Protein AF-A0A7C6SWD4-F1 (afdb_monomer)

Secondary structure (DSSP, 8-state):
-------TT--HHHHHHHHHHHHHHHS-S-EEE-S---HHHHHHHHHHHGGGEEE----HHHHHHHHHHTS---------

Foldseek 3Di:
DDDDDPPPDPDVVVVVVVVVVVCLVVDDQAAEDEQDDDDPVLVVCCVSNPPRYDYDPDDPVNVVVVCVVPDPPPPPPPDD

Radius of gyration: 23.49 Å; Cα contacts (8 Å, |Δi|>4): 34; chains: 1; bounding box: 47×30×83 Å

Mean predicted aligned error: 12.77 Å

Solvent-accessible surface area (backbone atoms only — not comparable to full-atom values): 5263 Å² total; per-residue (Å²): 134,83,81,77,81,80,76,89,70,87,45,72,68,61,55,53,53,49,51,52,50,50,50,63,66,76,39,80,82,66,44,73,48,65,80,79,87,64,66,66,65,50,54,50,51,37,68,75,54,39,93,30,52,43,76,56,94,72,50,75,69,33,52,56,50,52,56,57,74,68,44,75,80,80,70,79,80,79,86,128

Structure (mmCIF, N/CA/C/O backbone):
data_AF-A0A7C6SWD4-F1
#
_entry.id   AF-A0A7C6SWD4-F1
#
loop_
_atom_site.group_PDB
_atom_site.id
_atom_site.type_symbol
_atom_site.label_atom_id
_atom_site.label_alt_id
_atom_site.label_comp_id
_atom_site.label_asym_id
_atom_site.label_entity_id
_atom_site.label_seq_id
_atom_site.pdbx_PDB_ins_code
_atom_site.Cartn_x
_atom_site.Cartn_y
_atom_site.Cartn_z
_atom_site.occupancy
_atom_site.B_iso_or_equiv
_atom_site.auth_seq_id
_atom_site.auth_comp_id
_atom_site.auth_asym_id
_atom_site.auth_atom_id
_atom_site.pdbx_PDB_model_num
ATOM 1 N N . LEU A 1 1 ? -35.492 6.590 39.51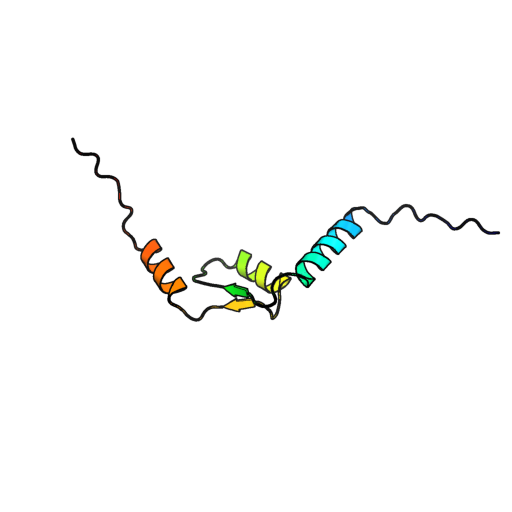7 1.00 47.09 1 LEU A N 1
ATOM 2 C CA . LEU A 1 1 ? -34.827 5.886 38.406 1.00 47.09 1 LEU A CA 1
ATOM 3 C C . LEU A 1 1 ? -34.127 6.962 37.605 1.00 47.09 1 LEU A C 1
ATOM 5 O O . LEU A 1 1 ? -34.795 7.812 37.031 1.00 47.09 1 LEU A O 1
ATOM 9 N N . GLU A 1 2 ? -32.820 7.036 37.805 1.00 46.19 2 GLU A N 1
ATOM 10 C CA . GLU A 1 2 ? -31.950 8.149 37.437 1.00 46.19 2 GLU A CA 1
ATOM 11 C C . GLU A 1 2 ? -31.980 8.410 35.928 1.00 46.19 2 GLU A C 1
ATOM 13 O O . GLU A 1 2 ? -31.899 7.484 35.122 1.00 46.19 2 GLU A O 1
ATOM 18 N N . GLY A 1 3 ? -32.141 9.681 35.556 1.00 55.66 3 GLY A N 1
ATOM 19 C CA . GLY A 1 3 ? -32.007 10.121 34.176 1.00 55.66 3 GLY A CA 1
ATOM 20 C C . GLY A 1 3 ? -30.558 9.947 33.745 1.00 55.66 3 GLY A C 1
ATOM 21 O O . GLY A 1 3 ? -29.675 10.616 34.271 1.00 55.66 3 GLY A O 1
ATOM 22 N N . MET A 1 4 ? -30.328 9.031 32.811 1.00 60.94 4 MET A N 1
ATOM 23 C CA . MET A 1 4 ? -29.062 8.906 32.097 1.00 60.94 4 MET A CA 1
ATOM 24 C C . MET A 1 4 ? -28.737 10.245 31.408 1.00 60.94 4 MET A C 1
ATOM 26 O O . MET A 1 4 ? -29.554 10.718 30.610 1.00 60.94 4 MET A O 1
ATOM 30 N N . PRO A 1 5 ? -27.598 10.891 31.708 1.00 56.41 5 PRO A N 1
ATOM 31 C CA . PRO A 1 5 ? -27.169 12.064 30.962 1.00 56.41 5 PRO A CA 1
ATOM 32 C C . PRO A 1 5 ? -26.890 11.645 29.516 1.00 56.41 5 PRO A C 1
ATOM 34 O O . PRO A 1 5 ? -26.041 10.794 29.255 1.00 56.41 5 PRO A O 1
ATOM 37 N N . LEU A 1 6 ? -27.642 12.206 28.570 1.00 59.44 6 LEU A N 1
ATOM 38 C CA . LEU A 1 6 ? -27.251 12.197 27.165 1.00 59.44 6 LEU A CA 1
ATOM 39 C C . LEU A 1 6 ? -26.087 13.179 27.054 1.00 59.44 6 LEU A C 1
ATOM 41 O O . LEU A 1 6 ? -26.321 14.384 27.036 1.00 59.44 6 LEU A O 1
ATOM 45 N N . GLU A 1 7 ? -24.857 12.667 27.063 1.00 60.81 7 GLU A N 1
ATOM 46 C CA . GLU A 1 7 ? -23.635 13.447 26.851 1.00 60.81 7 GLU A CA 1
ATOM 47 C C . GLU A 1 7 ? -23.725 14.149 25.479 1.00 60.81 7 GLU A C 1
ATOM 49 O O . GLU A 1 7 ? -23.649 13.482 24.441 1.00 60.81 7 GLU A O 1
ATOM 54 N N . PRO A 1 8 ? -23.917 15.480 25.418 1.00 57.06 8 PRO A N 1
ATOM 55 C CA . PRO A 1 8 ? -23.946 16.202 24.160 1.00 57.06 8 PRO A CA 1
ATOM 56 C C . PRO A 1 8 ? -22.500 16.542 23.803 1.00 57.06 8 PRO A C 1
ATOM 58 O O . PRO A 1 8 ? -21.956 17.534 24.285 1.00 57.06 8 PRO A O 1
ATOM 61 N N . GLY A 1 9 ? -21.848 15.694 23.005 1.00 53.75 9 GLY A N 1
ATOM 62 C CA . GLY A 1 9 ? -20.454 15.963 22.649 1.00 53.75 9 GLY A CA 1
ATOM 63 C C . GLY A 1 9 ? -19.658 14.887 21.921 1.00 53.75 9 GLY A C 1
ATOM 64 O O . GLY A 1 9 ? -18.467 15.109 21.733 1.00 53.75 9 GLY A O 1
ATOM 65 N N . GLN A 1 10 ? -20.246 13.766 21.484 1.00 55.56 10 GLN A N 1
ATOM 66 C CA . GLN A 1 10 ? -19.598 12.971 20.431 1.00 55.56 10 GLN A CA 1
ATOM 67 C C . GLN A 1 10 ? -19.742 13.763 19.137 1.00 55.56 10 GLN A C 1
ATOM 69 O O . GLN A 1 10 ? -20.789 13.780 18.497 1.00 55.56 10 GLN A O 1
ATOM 74 N N . SER A 1 11 ? -18.726 14.577 18.890 1.00 60.94 11 SER A N 1
ATOM 75 C CA . SER A 1 11 ? -18.679 15.527 17.797 1.00 60.94 11 SER A CA 1
ATOM 76 C C . SER A 1 11 ? -18.711 14.768 16.472 1.00 60.94 11 SER A C 1
ATOM 78 O O . SER A 1 11 ? -18.120 13.697 16.371 1.00 60.94 11 SER A O 1
ATOM 80 N N . ASP A 1 12 ? -19.373 15.300 15.441 1.00 58.97 12 ASP A N 1
ATOM 81 C CA . ASP A 1 12 ? -19.375 14.690 14.095 1.00 58.97 12 ASP A CA 1
ATOM 82 C C . ASP A 1 12 ? -17.954 14.346 13.598 1.00 58.97 12 ASP A C 1
ATOM 84 O O . ASP A 1 12 ? -17.764 13.368 12.876 1.00 58.97 12 ASP A O 1
ATOM 88 N N . VAL A 1 13 ? -16.950 15.090 14.075 1.00 62.28 13 VAL A N 1
ATOM 89 C CA . VAL A 1 13 ? -15.518 14.865 13.835 1.00 62.28 13 VAL A CA 1
ATOM 90 C C . VAL A 1 13 ? -15.070 13.457 14.257 1.00 62.28 13 VAL A C 1
ATOM 92 O O . VAL A 1 13 ? -14.343 12.799 13.516 1.00 62.28 13 VAL A O 1
ATOM 95 N N . ASP A 1 14 ? -15.553 12.940 15.391 1.00 79.94 14 ASP A N 1
ATOM 96 C CA . ASP A 1 14 ? -15.213 11.589 15.855 1.00 79.94 14 ASP A CA 1
ATOM 97 C C . ASP A 1 14 ? -15.804 10.506 14.935 1.00 79.94 14 ASP A C 1
ATOM 99 O O . ASP A 1 14 ? -15.200 9.452 14.718 1.00 79.94 14 ASP A O 1
ATOM 103 N N . HIS A 1 15 ? -16.983 10.752 14.356 1.00 84.31 15 HIS A N 1
ATOM 104 C CA . HIS A 1 15 ? -17.625 9.811 13.438 1.00 84.31 15 HIS A CA 1
ATOM 105 C C . HIS A 1 15 ? -16.930 9.765 12.076 1.00 84.31 15 HIS A C 1
ATOM 107 O O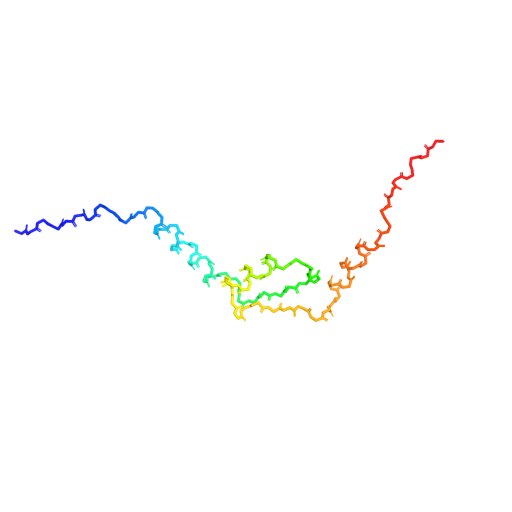 . HIS A 1 15 ? -16.738 8.677 11.528 1.00 84.31 15 HIS A O 1
ATOM 113 N N . GLU A 1 16 ? -16.521 10.912 11.538 1.00 88.50 16 GLU A N 1
ATOM 114 C CA . GLU A 1 16 ? -15.776 10.982 10.279 1.00 88.50 16 GLU A CA 1
ATOM 115 C C . GLU A 1 16 ? -14.424 10.263 10.386 1.00 88.50 16 GLU A C 1
ATOM 117 O O . GLU A 1 16 ? -14.090 9.449 9.520 1.00 88.50 16 GLU A O 1
ATOM 122 N N . ASP A 1 17 ? -13.692 10.457 11.485 1.00 88.81 17 ASP A N 1
ATOM 123 C CA . ASP A 1 17 ? -12.407 9.791 11.721 1.00 88.81 17 ASP A CA 1
ATOM 124 C C . ASP A 1 17 ? -12.553 8.271 11.890 1.00 88.81 17 ASP A C 1
ATOM 126 O O . ASP A 1 17 ? -11.729 7.494 11.386 1.00 88.81 17 ASP A O 1
ATOM 130 N N . LEU A 1 18 ? -13.629 7.813 12.539 1.00 90.00 18 LEU A N 1
ATOM 131 C CA . LEU A 1 18 ? -13.964 6.390 12.624 1.00 90.00 18 LEU A CA 1
ATOM 132 C C . LEU A 1 18 ? -14.289 5.799 11.248 1.00 90.00 18 LEU A C 1
ATOM 134 O O . LEU A 1 18 ? -13.834 4.696 10.933 1.00 90.00 18 LEU A O 1
ATOM 138 N N . LEU A 1 19 ? -15.034 6.523 10.410 1.00 92.31 19 LEU A N 1
ATOM 139 C CA . LEU A 1 19 ? -15.336 6.101 9.042 1.00 92.31 19 LEU A CA 1
ATOM 140 C C . LEU A 1 19 ? -14.064 6.023 8.193 1.00 92.31 19 LEU A C 1
ATOM 142 O O . LEU A 1 19 ? -13.842 5.018 7.515 1.00 92.31 19 LEU A O 1
ATOM 146 N N . ILE A 1 20 ? -13.193 7.031 8.267 1.00 90.50 20 ILE A N 1
ATOM 147 C CA . ILE A 1 20 ? -11.895 7.036 7.578 1.00 90.50 20 ILE A CA 1
ATOM 148 C C . ILE A 1 20 ? -11.047 5.847 8.045 1.00 90.50 20 ILE A C 1
ATOM 150 O O . ILE A 1 20 ? -10.506 5.106 7.221 1.00 90.50 20 ILE A O 1
ATOM 154 N N . SER A 1 21 ? -10.987 5.603 9.354 1.00 91.06 21 SER A N 1
ATOM 155 C CA . SER A 1 21 ? -10.251 4.478 9.941 1.00 91.06 21 SER A CA 1
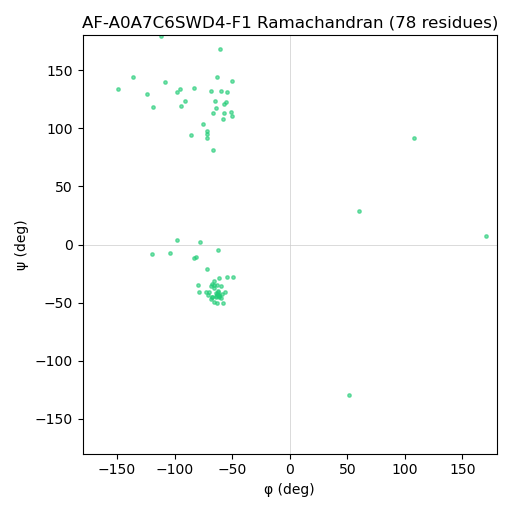ATOM 156 C C . SER A 1 21 ? -10.794 3.127 9.468 1.00 91.06 21 SER A C 1
ATOM 158 O O . SER A 1 21 ? -10.024 2.240 9.083 1.00 91.06 21 SER A O 1
ATOM 160 N N . ALA A 1 22 ? -12.120 2.973 9.420 1.00 92.56 22 ALA A N 1
ATOM 161 C CA . ALA A 1 22 ? -12.770 1.780 8.892 1.00 92.56 22 ALA A CA 1
ATOM 162 C C . ALA A 1 22 ? -12.430 1.573 7.409 1.00 92.56 22 ALA A C 1
ATOM 164 O O . ALA A 1 22 ? -12.047 0.469 7.019 1.00 92.56 22 ALA A O 1
ATOM 165 N N . LEU A 1 23 ? -12.474 2.633 6.595 1.00 93.56 23 LEU A N 1
ATOM 166 C CA . LEU A 1 23 ? -12.122 2.588 5.174 1.00 93.56 23 LEU A CA 1
ATOM 167 C C . LEU A 1 23 ? -10.654 2.211 4.951 1.00 93.56 23 LEU A C 1
ATOM 169 O O . LEU A 1 23 ? -10.374 1.372 4.095 1.00 93.56 23 LEU A O 1
ATOM 173 N N . ILE A 1 24 ? -9.717 2.759 5.731 1.00 91.81 24 ILE A N 1
ATOM 174 C CA . ILE A 1 24 ? -8.288 2.393 5.683 1.00 91.81 24 ILE A CA 1
ATOM 175 C C . ILE A 1 24 ? -8.078 0.923 6.078 1.00 91.81 24 ILE A C 1
ATOM 177 O O . ILE A 1 24 ? -7.204 0.246 5.516 1.00 91.81 24 ILE A O 1
ATOM 181 N N . THR A 1 25 ? -8.887 0.424 7.013 1.00 90.00 25 THR A N 1
ATOM 182 C CA . THR A 1 25 ? -8.839 -0.962 7.495 1.00 90.00 25 THR A CA 1
ATOM 183 C C . THR A 1 25 ? -9.349 -1.950 6.442 1.00 90.00 25 THR A C 1
ATOM 185 O O . THR A 1 25 ? -8.708 -2.975 6.215 1.00 90.00 25 THR A O 1
ATOM 188 N N . VAL A 1 26 ? -10.459 -1.646 5.752 1.00 91.94 26 VAL A N 1
ATOM 189 C CA . VAL A 1 26 ? -11.015 -2.514 4.685 1.00 91.94 26 VAL A CA 1
ATOM 190 C C . VAL A 1 26 ? -10.353 -2.314 3.314 1.00 91.94 26 VAL A C 1
ATOM 192 O O . VAL A 1 26 ? -10.559 -3.106 2.396 1.00 91.94 26 VAL A O 1
ATOM 195 N N . SER A 1 27 ? -9.555 -1.256 3.177 1.00 91.12 27 SER A N 1
ATOM 196 C CA . SER A 1 27 ? -8.760 -0.906 1.995 1.00 91.12 27 SER A CA 1
ATOM 197 C C . SER A 1 27 ? -7.726 -1.978 1.602 1.00 91.12 27 SER A C 1
ATOM 199 O O . SER A 1 27 ? -7.466 -2.909 2.369 1.00 91.12 27 SER A O 1
ATOM 201 N N . PRO A 1 28 ? -7.106 -1.880 0.403 1.00 87.69 28 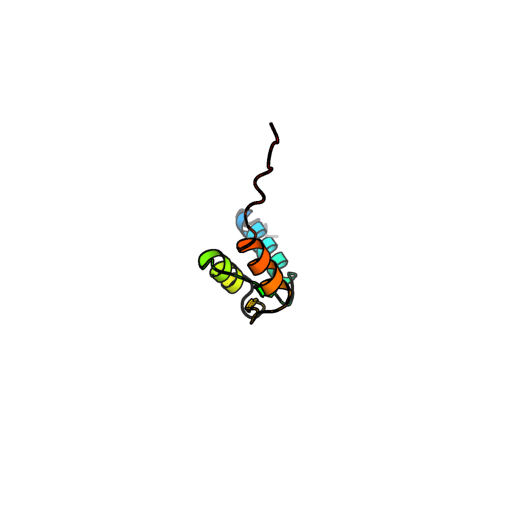PRO A N 1
ATOM 202 C CA . PRO A 1 28 ? -6.310 -2.957 -0.184 1.00 87.69 28 PRO A CA 1
ATOM 203 C C . PRO A 1 28 ? -5.250 -3.552 0.748 1.00 87.69 28 PRO A C 1
ATOM 205 O O . PRO A 1 28 ? -4.546 -2.849 1.473 1.00 87.69 28 PRO A O 1
ATOM 208 N N . LYS A 1 29 ? -5.098 -4.880 0.668 1.00 90.62 29 LYS A N 1
ATOM 209 C CA . LYS A 1 29 ? -4.126 -5.651 1.463 1.00 90.62 29 LYS A CA 1
ATOM 210 C C . LYS A 1 29 ? -2.675 -5.440 1.021 1.00 90.62 29 LYS A C 1
ATOM 212 O O . LYS A 1 29 ? -1.765 -5.731 1.788 1.00 90.62 29 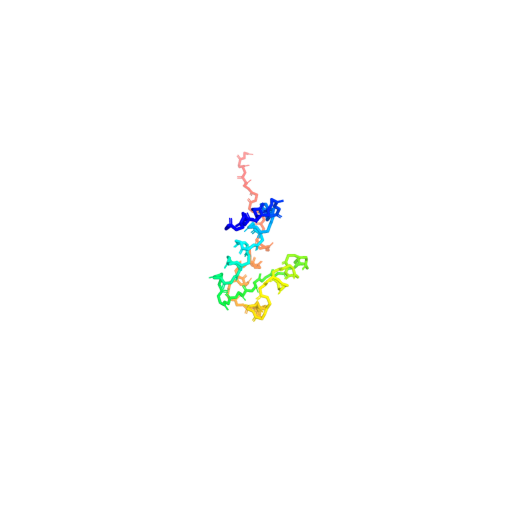LYS A O 1
ATOM 217 N N . LYS A 1 30 ? -2.457 -4.979 -0.215 1.00 94.44 30 LYS A N 1
ATOM 218 C CA . LYS A 1 30 ? -1.131 -4.739 -0.793 1.00 94.44 30 LYS A CA 1
ATOM 219 C C . LYS A 1 30 ? -1.182 -3.591 -1.797 1.00 94.44 30 LYS A C 1
ATOM 221 O O . LYS A 1 30 ? -2.053 -3.570 -2.662 1.00 94.44 30 LYS A O 1
ATOM 226 N N . ILE A 1 31 ? -0.221 -2.683 -1.694 1.00 93.12 31 ILE A N 1
ATOM 227 C CA . ILE A 1 31 ? -0.024 -1.517 -2.552 1.00 93.12 31 ILE A CA 1
ATOM 228 C C . ILE A 1 31 ? 1.398 -1.598 -3.121 1.00 93.12 31 ILE A C 1
ATOM 230 O O . ILE A 1 31 ? 2.367 -1.796 -2.386 1.00 93.12 31 ILE A O 1
ATOM 234 N N . ILE A 1 32 ? 1.525 -1.468 -4.441 1.00 92.88 32 ILE A N 1
ATOM 235 C CA . ILE A 1 32 ? 2.815 -1.468 -5.142 1.00 92.88 32 ILE A CA 1
ATOM 236 C C . ILE A 1 32 ? 2.962 -0.125 -5.854 1.00 92.88 32 ILE A C 1
ATOM 238 O O . ILE A 1 32 ? 2.153 0.215 -6.716 1.00 92.88 32 ILE A O 1
ATOM 242 N N . LEU A 1 33 ? 3.983 0.646 -5.488 1.00 91.06 33 LEU A N 1
ATOM 243 C CA . LEU A 1 33 ? 4.245 1.969 -6.052 1.00 91.06 33 LEU A CA 1
ATOM 244 C C . LEU A 1 33 ? 5.182 1.861 -7.262 1.00 91.06 33 LEU A C 1
ATOM 246 O O . LEU A 1 33 ? 6.291 1.342 -7.148 1.00 91.06 33 LEU A O 1
ATOM 250 N N . HIS A 1 34 ? 4.752 2.367 -8.421 1.00 90.88 34 HIS A N 1
ATOM 251 C CA . HIS A 1 34 ? 5.502 2.317 -9.683 1.00 90.88 34 HIS A CA 1
ATOM 252 C C . HIS A 1 34 ? 6.039 3.697 -10.089 1.00 90.88 34 HIS A C 1
ATOM 254 O O . HIS A 1 34 ? 5.323 4.690 -9.988 1.00 90.88 34 HIS A O 1
ATOM 260 N N . GLY A 1 35 ? 7.273 3.744 -10.612 1.00 74.25 35 GLY A N 1
ATOM 261 C CA . GLY A 1 35 ? 7.805 4.891 -11.370 1.00 74.25 35 GLY A CA 1
ATOM 262 C C . GLY A 1 35 ? 7.872 6.228 -10.621 1.00 74.25 35 GLY A C 1
ATOM 263 O O . GLY A 1 35 ? 7.728 7.278 -11.245 1.00 74.25 35 GLY A O 1
ATOM 264 N N . PHE A 1 36 ? 8.035 6.214 -9.297 1.00 65.88 36 PHE A N 1
ATOM 265 C CA . PHE A 1 36 ? 7.719 7.383 -8.478 1.00 65.88 36 PHE A CA 1
ATOM 266 C C . PHE A 1 36 ? 8.921 8.287 -8.165 1.00 65.88 36 PHE A C 1
ATOM 268 O O . PHE A 1 36 ? 9.968 7.813 -7.733 1.00 65.88 36 PHE A O 1
ATOM 275 N N . GLN A 1 37 ? 8.722 9.600 -8.337 1.00 63.06 37 GLN A N 1
ATOM 276 C CA . GLN A 1 37 ? 9.698 10.679 -8.082 1.00 63.06 37 GLN A CA 1
ATOM 277 C C . GLN A 1 37 ? 9.217 11.691 -7.009 1.00 63.06 37 GLN A C 1
ATOM 279 O O . GLN A 1 37 ? 9.980 12.558 -6.591 1.00 63.06 37 GLN A O 1
ATOM 284 N N . GLY A 1 38 ? 7.961 11.615 -6.541 1.00 64.56 38 GLY A N 1
ATOM 285 C CA . GLY A 1 38 ? 7.400 12.550 -5.552 1.00 64.56 38 GLY A CA 1
ATOM 286 C C . GLY A 1 38 ? 7.520 12.045 -4.109 1.00 64.56 38 GLY A C 1
ATOM 287 O O . GLY A 1 38 ? 6.937 11.019 -3.770 1.00 64.56 38 GLY A O 1
ATOM 288 N N . LYS A 1 39 ? 8.235 12.768 -3.236 1.00 70.50 39 LYS A N 1
ATOM 289 C CA . LYS A 1 39 ? 8.441 12.358 -1.830 1.00 70.50 39 LYS A CA 1
ATOM 2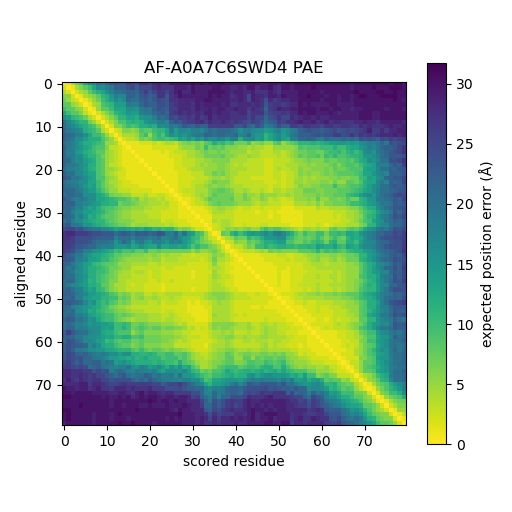90 C C . LYS A 1 39 ? 7.159 12.410 -0.987 1.00 70.50 39 LYS A C 1
ATOM 292 O O . LYS A 1 39 ? 6.807 11.422 -0.353 1.00 70.50 39 LYS A O 1
ATOM 297 N N . ASN A 1 40 ? 6.402 13.506 -1.076 1.00 80.06 40 ASN A N 1
ATOM 298 C CA . ASN A 1 40 ? 5.316 13.796 -0.129 1.00 80.06 40 ASN A CA 1
ATOM 299 C C . ASN A 1 40 ? 4.153 12.792 -0.196 1.00 80.06 40 ASN A C 1
ATOM 301 O O . ASN A 1 40 ? 3.742 12.254 0.825 1.00 80.06 40 ASN A O 1
ATOM 305 N N . ALA A 1 41 ? 3.633 12.499 -1.394 1.00 84.19 41 ALA A N 1
ATOM 306 C CA . ALA A 1 41 ? 2.509 11.568 -1.532 1.00 84.19 41 ALA A CA 1
ATOM 307 C C . ALA A 1 41 ? 2.895 10.135 -1.134 1.00 84.19 41 ALA A C 1
ATOM 309 O O . ALA A 1 41 ? 2.084 9.424 -0.548 1.00 84.19 41 ALA A O 1
ATOM 310 N N . ASN A 1 42 ? 4.134 9.716 -1.413 1.00 85.75 42 ASN A N 1
ATOM 311 C CA . ASN A 1 42 ? 4.623 8.399 -1.015 1.00 85.75 42 ASN A CA 1
ATOM 312 C C . ASN A 1 42 ? 4.745 8.295 0.509 1.00 85.75 42 ASN A C 1
ATOM 314 O O . ASN A 1 42 ? 4.263 7.332 1.094 1.00 85.75 42 ASN A O 1
ATOM 318 N N . GLU A 1 43 ? 5.310 9.310 1.160 1.00 88.69 43 GLU A N 1
ATOM 319 C CA . GLU A 1 43 ? 5.379 9.367 2.622 1.00 88.69 43 GLU A CA 1
ATOM 320 C C . GLU A 1 43 ? 3.983 9.323 3.249 1.00 88.69 43 GLU A C 1
ATOM 322 O O . GLU A 1 43 ? 3.768 8.575 4.199 1.00 88.69 43 GLU A O 1
ATOM 327 N N . THR A 1 44 ? 3.008 10.048 2.688 1.00 91.12 44 THR A N 1
ATOM 328 C CA . THR A 1 44 ? 1.616 9.980 3.152 1.00 91.12 44 THR A CA 1
ATOM 329 C C . THR A 1 44 ? 1.020 8.586 2.966 1.00 91.12 44 THR A C 1
ATOM 331 O O . THR A 1 44 ? 0.490 8.027 3.920 1.00 91.12 44 THR A O 1
ATOM 334 N N . ILE A 1 45 ? 1.128 7.992 1.773 1.00 91.12 45 ILE A N 1
ATOM 335 C CA . ILE A 1 45 ? 0.588 6.652 1.492 1.00 91.12 45 ILE A CA 1
ATOM 336 C C . ILE A 1 45 ? 1.262 5.610 2.393 1.00 91.12 45 ILE A C 1
ATOM 338 O O . ILE A 1 45 ? 0.582 4.794 3.007 1.00 91.12 45 ILE A O 1
ATOM 342 N N . THR A 1 46 ? 2.583 5.669 2.537 1.00 90.75 46 THR A N 1
ATOM 343 C CA . THR A 1 46 ? 3.348 4.780 3.417 1.00 90.75 46 THR A CA 1
ATOM 344 C C . THR A 1 46 ? 2.942 4.967 4.874 1.00 90.75 46 THR A C 1
ATOM 346 O O . THR A 1 46 ? 2.750 3.986 5.574 1.00 90.75 46 THR A O 1
ATOM 349 N N . ARG A 1 47 ? 2.715 6.197 5.343 1.00 92.31 47 ARG A N 1
ATOM 350 C CA . ARG A 1 47 ? 2.272 6.451 6.722 1.00 92.31 47 ARG A CA 1
ATOM 351 C C . ARG A 1 47 ? 0.845 5.965 6.994 1.00 92.31 47 ARG A C 1
ATOM 353 O O . ARG A 1 47 ? 0.568 5.515 8.097 1.00 92.31 47 ARG A O 1
ATOM 360 N N . VAL A 1 48 ? -0.056 6.074 6.018 1.00 93.06 48 VAL A N 1
ATOM 361 C CA . VAL A 1 48 ? -1.468 5.677 6.170 1.00 93.06 48 VAL A CA 1
ATOM 362 C C . VAL A 1 48 ? -1.650 4.163 6.047 1.00 93.06 48 VAL A C 1
ATOM 364 O O . VAL A 1 48 ? -2.439 3.568 6.778 1.00 93.06 48 VAL A O 1
ATOM 367 N N . PHE A 1 49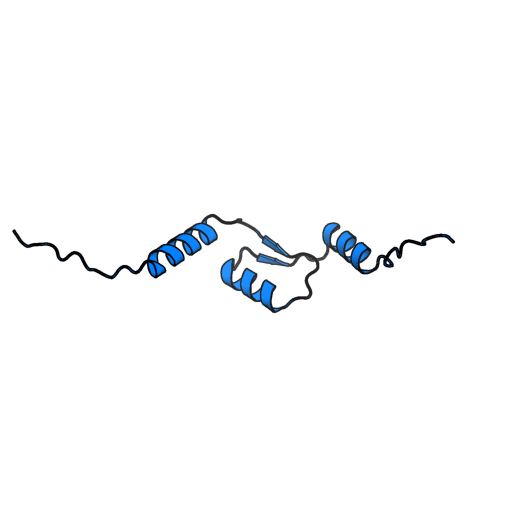 ? -0.944 3.528 5.111 1.00 93.00 49 PHE A N 1
ATOM 368 C CA . PHE A 1 49 ? -1.134 2.112 4.782 1.00 93.00 49 PHE A CA 1
ATOM 369 C C . PHE A 1 49 ? -0.031 1.196 5.335 1.00 93.00 49 PHE A C 1
ATOM 371 O O . PHE A 1 49 ? -0.192 -0.027 5.284 1.00 93.00 49 PHE A O 1
ATOM 378 N N . ASP A 1 50 ? 1.026 1.781 5.902 1.00 89.44 50 ASP A N 1
ATOM 379 C CA . ASP A 1 50 ? 2.129 1.137 6.619 1.00 89.44 50 ASP A CA 1
ATOM 380 C C . ASP A 1 50 ? 2.772 -0.009 5.815 1.00 89.44 50 ASP A C 1
ATOM 382 O O . ASP A 1 50 ? 3.086 0.138 4.628 1.00 89.44 50 ASP A O 1
ATOM 386 N N . ASN A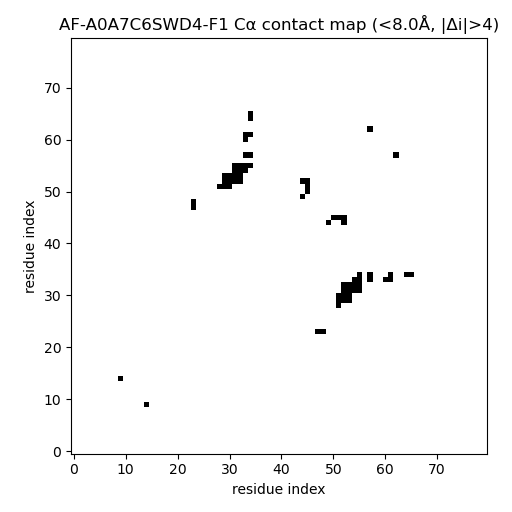 1 51 ? 2.926 -1.183 6.428 1.00 90.56 51 ASN A N 1
ATOM 387 C CA . ASN A 1 51 ? 3.572 -2.369 5.867 1.00 90.56 51 ASN A CA 1
ATOM 388 C C . ASN A 1 51 ? 2.899 -2.953 4.610 1.00 90.56 51 ASN A C 1
ATOM 390 O O . ASN A 1 51 ? 3.412 -3.904 4.015 1.00 90.56 51 ASN A O 1
ATOM 394 N N . ARG A 1 52 ? 1.754 -2.409 4.187 1.00 94.44 52 ARG A N 1
ATOM 395 C CA . ARG A 1 52 ? 1.063 -2.819 2.959 1.00 94.44 52 ARG A CA 1
ATOM 396 C C . ARG A 1 52 ? 1.662 -2.180 1.714 1.00 94.4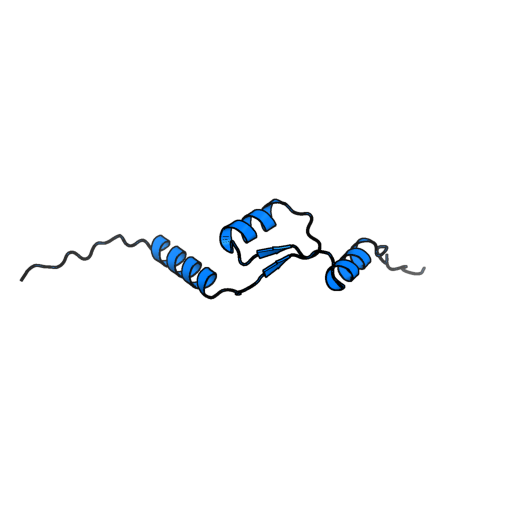4 52 ARG A C 1
ATOM 398 O O . ARG A 1 52 ? 1.305 -2.594 0.611 1.00 94.44 52 ARG A O 1
ATOM 405 N N . VAL A 1 53 ? 2.543 -1.192 1.865 1.00 93.62 53 VAL A N 1
ATOM 406 C CA . VAL A 1 53 ? 3.141 -0.436 0.760 1.00 93.62 53 VAL A CA 1
ATOM 407 C C . VAL A 1 53 ? 4.527 -0.978 0.424 1.00 93.62 53 VAL A C 1
ATOM 409 O O . VAL A 1 53 ? 5.372 -1.169 1.292 1.00 93.62 53 VAL A O 1
ATOM 412 N N . THR A 1 54 ? 4.779 -1.216 -0.862 1.00 93.12 54 THR A N 1
ATOM 413 C CA . THR A 1 54 ? 6.094 -1.629 -1.372 1.00 93.12 54 THR A CA 1
ATOM 414 C C . THR A 1 54 ? 6.447 -0.856 -2.634 1.00 93.12 54 THR A C 1
ATOM 416 O O . THR A 1 54 ? 5.580 -0.579 -3.465 1.00 93.12 54 THR A O 1
ATOM 419 N N . ASN A 1 55 ? 7.725 -0.531 -2.816 1.00 89.75 55 ASN A N 1
ATOM 420 C CA . ASN A 1 55 ? 8.193 0.076 -4.057 1.00 89.75 55 ASN A CA 1
ATOM 421 C C . ASN A 1 55 ? 8.447 -1.008 -5.109 1.00 89.75 55 ASN A C 1
ATOM 423 O O . ASN A 1 55 ? 9.082 -2.027 -4.836 1.00 89.75 55 ASN A O 1
ATOM 427 N N . CYS A 1 56 ? 7.980 -0.776 -6.332 1.00 91.75 56 CYS A N 1
ATOM 428 C CA . CYS A 1 56 ? 8.319 -1.617 -7.468 1.00 91.75 56 CYS A CA 1
ATOM 429 C C . CYS A 1 56 ? 9.802 -1.444 -7.827 1.00 91.75 56 CYS A C 1
ATOM 431 O O . CYS A 1 56 ? 10.270 -0.321 -8.003 1.00 91.75 56 CYS A O 1
ATOM 433 N N . SER A 1 57 ? 10.519 -2.551 -8.022 1.00 88.75 57 SER A N 1
ATOM 434 C CA . SER A 1 57 ? 11.928 -2.571 -8.442 1.00 88.75 57 SER A CA 1
ATOM 435 C C . SER A 1 57 ? 12.153 -2.307 -9.939 1.00 88.75 57 SER A C 1
ATOM 437 O O . SER A 1 57 ? 13.292 -2.326 -10.391 1.00 88.75 57 SER A O 1
ATOM 439 N N . GLY A 1 58 ? 11.089 -2.052 -10.708 1.00 88.62 58 GLY A N 1
ATOM 440 C CA . GLY A 1 58 ? 11.148 -1.872 -12.161 1.00 88.62 58 GLY A CA 1
ATOM 441 C C . GLY A 1 58 ? 10.555 -3.065 -12.903 1.00 88.62 58 GLY A C 1
ATOM 442 O O . GLY A 1 58 ? 11.242 -4.031 -13.202 1.00 88.62 58 GLY A O 1
ATOM 443 N N . CYS A 1 59 ? 9.257 -2.996 -13.199 1.00 91.94 59 CYS A N 1
ATOM 444 C CA . CYS A 1 59 ? 8.561 -3.982 -14.030 1.00 91.94 59 CYS A CA 1
ATOM 445 C C . CYS A 1 59 ? 8.133 -3.368 -15.370 1.00 91.94 59 CYS A C 1
ATOM 447 O O . CYS A 1 59 ? 8.264 -2.158 -15.572 1.00 91.94 59 CYS A O 1
ATOM 449 N N . HIS A 1 60 ? 7.499 -4.165 -16.234 1.00 91.31 60 HIS A N 1
ATOM 450 C CA . HIS A 1 60 ? 7.027 -3.714 -17.548 1.00 91.31 60 HIS A CA 1
ATOM 451 C C . HIS A 1 60 ? 6.111 -2.467 -17.487 1.00 91.31 60 HIS A C 1
ATOM 453 O O . HIS A 1 60 ? 6.027 -1.700 -18.448 1.00 91.31 60 HIS A O 1
ATOM 459 N N . LEU A 1 61 ? 5.380 -2.252 -16.381 1.00 89.00 61 LEU A N 1
ATOM 460 C CA . LEU A 1 61 ? 4.547 -1.056 -16.193 1.00 89.00 61 LEU A CA 1
ATOM 461 C C . LEU A 1 61 ? 5.411 0.192 -15.991 1.00 89.00 61 LEU A C 1
ATOM 463 O O . LEU A 1 61 ? 5.113 1.242 -16.560 1.00 89.00 61 LEU A O 1
ATOM 467 N N . CYS A 1 62 ? 6.493 0.062 -15.216 1.00 87.94 62 CYS A N 1
ATOM 468 C CA . CYS A 1 62 ? 7.474 1.127 -15.022 1.00 87.94 62 CYS A CA 1
ATOM 469 C C . CYS A 1 62 ? 8.175 1.455 -16.344 1.00 87.94 62 CYS A C 1
ATOM 471 O O . CYS A 1 62 ? 8.292 2.626 -16.691 1.00 87.94 62 CYS A O 1
ATOM 473 N N . GLU A 1 63 ? 8.576 0.435 -17.106 1.00 85.62 63 GLU A N 1
ATOM 474 C CA . GLU A 1 63 ? 9.198 0.612 -18.424 1.00 85.62 63 GLU A CA 1
ATOM 475 C C . GLU A 1 63 ? 8.277 1.383 -19.372 1.00 85.62 63 GLU A C 1
ATOM 477 O O . GLU A 1 63 ? 8.665 2.414 -19.917 1.00 85.62 63 GLU A O 1
ATOM 482 N N . LYS A 1 64 ? 7.011 0.960 -19.485 1.00 84.50 64 LYS A N 1
ATOM 483 C CA . LYS A 1 64 ? 6.007 1.636 -20.320 1.00 84.50 64 LYS A CA 1
ATOM 484 C C . LYS A 1 64 ? 5.776 3.091 -19.903 1.00 84.50 64 LYS A C 1
ATOM 486 O O . LYS A 1 64 ? 5.524 3.937 -20.761 1.00 84.50 64 LYS A O 1
ATOM 491 N N . TYR A 1 65 ? 5.828 3.388 -18.605 1.00 79.81 65 TYR A N 1
ATOM 492 C CA . TYR A 1 65 ? 5.706 4.753 -18.093 1.00 79.81 65 TYR A CA 1
ATOM 493 C C . TYR A 1 65 ? 6.909 5.620 -18.495 1.00 79.81 65 TYR A C 1
ATOM 495 O O . TYR A 1 65 ? 6.720 6.720 -19.013 1.00 79.81 65 TYR A O 1
ATOM 503 N N . LEU A 1 66 ? 8.133 5.103 -18.357 1.00 77.00 66 LEU A N 1
ATOM 504 C CA . LEU A 1 66 ? 9.349 5.800 -18.792 1.00 77.00 66 LEU A CA 1
ATOM 505 C C . LEU A 1 66 ? 9.362 6.042 -20.308 1.00 77.00 66 LEU A C 1
ATOM 507 O O . LEU A 1 66 ? 9.694 7.141 -20.750 1.00 77.00 66 LEU A O 1
ATOM 511 N N . SER A 1 67 ? 8.907 5.073 -21.111 1.00 77.06 67 SER A N 1
ATOM 512 C CA . SER A 1 67 ? 8.771 5.252 -22.563 1.00 77.06 67 SER A CA 1
ATOM 513 C C . SER A 1 67 ? 7.793 6.370 -22.942 1.00 77.06 67 SER A C 1
ATOM 515 O O . SER A 1 67 ? 7.956 6.985 -23.990 1.00 77.06 67 SER A O 1
ATOM 517 N N . ARG A 1 68 ? 6.782 6.654 -22.107 1.00 70.38 68 ARG A N 1
ATOM 518 C CA . ARG A 1 68 ? 5.846 7.773 -22.315 1.00 70.38 68 ARG A CA 1
ATOM 519 C C . ARG A 1 68 ? 6.423 9.116 -21.879 1.00 70.38 68 ARG A C 1
ATOM 521 O O . ARG A 1 68 ? 6.136 10.110 -22.531 1.00 70.38 68 ARG A O 1
ATOM 528 N N . LEU A 1 69 ? 7.237 9.149 -20.824 1.00 66.62 69 LEU A N 1
ATOM 529 C CA . LEU A 1 69 ? 7.931 10.368 -20.389 1.00 66.62 69 LEU A CA 1
ATOM 530 C C . LEU A 1 69 ? 8.963 10.854 -21.417 1.00 66.62 69 LEU A C 1
ATOM 532 O O . LEU A 1 69 ? 9.185 12.051 -21.538 1.00 66.62 69 LEU A O 1
ATOM 536 N N . HIS A 1 70 ? 9.579 9.926 -22.154 1.00 57.44 70 HIS A N 1
ATOM 537 C CA . HIS A 1 70 ? 10.557 10.216 -23.208 1.00 57.44 70 HIS A CA 1
ATOM 538 C C . HIS A 1 70 ? 9.942 10.198 -24.614 1.00 57.44 70 HIS A C 1
ATOM 540 O O . HIS A 1 70 ? 10.668 10.331 -25.601 1.00 57.44 70 HIS A O 1
ATOM 546 N N . ALA A 1 71 ? 8.622 10.015 -24.738 1.00 53.75 71 ALA A N 1
ATOM 547 C CA . ALA A 1 71 ? 7.973 10.168 -26.028 1.00 53.75 71 ALA A CA 1
ATOM 548 C C . ALA A 1 71 ? 8.116 11.642 -26.437 1.00 53.75 71 ALA A C 1
ATOM 550 O O . ALA A 1 71 ? 7.697 12.511 -25.664 1.00 53.75 71 ALA A O 1
ATOM 551 N N . PRO A 1 72 ? 8.699 11.958 -27.611 1.00 53.22 72 PRO A N 1
ATOM 552 C CA . PRO A 1 72 ? 8.645 13.320 -28.111 1.00 53.22 72 PRO A CA 1
ATOM 553 C C . PRO A 1 72 ? 7.172 13.710 -28.140 1.00 53.22 72 PRO A C 1
ATOM 555 O O . PRO A 1 72 ? 6.334 12.926 -28.602 1.00 53.22 72 PRO A O 1
ATOM 558 N N . ILE A 1 73 ? 6.851 14.884 -27.592 1.00 61.56 73 ILE A N 1
ATOM 559 C CA . ILE A 1 73 ? 5.521 15.467 -27.736 1.00 61.56 73 ILE A CA 1
ATOM 560 C C . ILE A 1 73 ? 5.244 15.416 -29.235 1.00 61.56 73 ILE A C 1
ATOM 562 O O . ILE A 1 73 ? 5.946 16.069 -30.007 1.00 61.56 73 ILE A O 1
ATOM 566 N N . ARG A 1 74 ? 4.298 14.570 -29.666 1.00 54.75 74 ARG A N 1
ATOM 567 C CA . ARG A 1 74 ? 3.788 14.606 -31.034 1.00 54.75 74 ARG A CA 1
ATOM 568 C C . ARG A 1 74 ? 3.057 15.937 -31.150 1.00 54.75 74 ARG A C 1
ATOM 570 O O . ARG A 1 74 ? 1.852 16.006 -30.939 1.00 54.75 74 ARG A O 1
ATOM 577 N N . GLY A 1 75 ? 3.824 16.998 -31.386 1.00 47.81 75 GLY A N 1
ATOM 578 C CA . GLY A 1 75 ? 3.325 18.239 -31.931 1.00 47.81 75 GLY A CA 1
ATOM 579 C C . GLY A 1 75 ? 2.679 17.859 -33.246 1.00 47.81 75 GLY A C 1
ATOM 580 O O . GLY A 1 75 ? 3.342 17.328 -34.137 1.00 47.81 75 GLY A O 1
ATOM 581 N N . HIS A 1 76 ? 1.364 18.009 -33.285 1.00 48.78 76 HIS A N 1
ATOM 582 C CA . HIS A 1 76 ? 0.567 17.884 -34.485 1.00 48.78 76 HIS A CA 1
ATOM 583 C C . HIS A 1 76 ? 1.220 18.776 -35.547 1.00 48.78 76 HIS A C 1
ATOM 585 O O . HIS A 1 76 ? 1.353 19.983 -35.350 1.00 48.78 76 HIS A O 1
ATOM 591 N N . SER A 1 77 ? 1.748 18.167 -36.606 1.00 53.31 77 SER A N 1
ATOM 592 C CA . SER A 1 77 ? 2.158 18.892 -37.799 1.00 53.31 77 SER A CA 1
ATOM 593 C C . SER A 1 77 ? 0.870 19.313 -38.487 1.00 53.31 77 SER A C 1
ATOM 595 O O . SER A 1 77 ? 0.270 18.508 -39.191 1.00 53.31 77 SER A O 1
ATOM 597 N N . ASP A 1 78 ? 0.414 20.533 -38.222 1.00 50.94 78 ASP A N 1
ATOM 598 C CA . ASP A 1 78 ? -0.586 21.147 -39.080 1.00 50.94 78 ASP A CA 1
ATOM 599 C C . ASP A 1 78 ? 0.140 21.588 -40.349 1.00 50.94 78 ASP A C 1
ATOM 601 O O . ASP A 1 78 ? 0.949 22.518 -40.365 1.00 50.94 78 ASP A O 1
ATOM 605 N N . GLU A 1 79 ? -0.085 20.789 -41.384 1.00 52.84 79 GLU A N 1
ATOM 606 C CA . GLU A 1 79 ? 0.267 21.047 -42.766 1.00 52.84 79 GLU A CA 1
ATOM 607 C C . GLU A 1 79 ? -0.348 22.382 -43.205 1.00 52.84 79 GLU A C 1
ATOM 609 O O . GLU A 1 79 ? -1.567 22.553 -43.153 1.00 52.84 79 GLU A O 1
ATOM 614 N N . ASN A 1 80 ? 0.493 23.309 -43.669 1.00 39.94 80 ASN A N 1
ATOM 615 C CA . ASN A 1 80 ? 0.114 24.278 -44.696 1.00 39.94 80 ASN A CA 1
ATOM 616 C C . ASN A 1 80 ? 1.325 24.713 -45.523 1.00 39.94 80 ASN A C 1
ATOM 618 O O . ASN A 1 80 ? 2.204 25.407 -44.963 1.00 39.94 80 ASN A O 1
#

pLDDT: mean 76.95, std 16.48, range [39.94, 94.44]

Sequence (80 aa):
LEGMPLEPGQSDVDHEDLLISALITVSPKKIILHGFQGKNANETITRVFDNRVTNCSGCHLCEKYLSRLHAPIRGHSDEN

Nearest PDB structures (foldseek):
  6ru4-assembly4_D  TM=3.820E-01  e=2.732E+00  Pseudomonas aeruginosa PAO1